Protein AF-A0A3C0GBX8-F1 (afdb_monomer_lite)

Foldseek 3Di:
DPPPPPPPPDDDDDPPDPCCVVVVVVVVPPQDFDQKDADPDAFPDLVFKWKDKQNHTDDQWDADNVRRMIGGVDTHDSPIDIDIDGHD

Structure (mmCIF, N/CA/C/O backbone):
data_AF-A0A3C0GBX8-F1
#
_entry.id   AF-A0A3C0GBX8-F1
#
loop_
_atom_site.group_PDB
_atom_site.id
_atom_site.type_symbol
_atom_site.label_atom_id
_atom_site.label_alt_id
_atom_site.label_comp_id
_atom_site.label_asym_id
_atom_site.label_entity_id
_atom_site.label_seq_id
_atom_site.pdbx_PDB_ins_code
_atom_site.Cartn_x
_atom_site.Cartn_y
_atom_site.Cartn_z
_atom_site.occupancy
_atom_site.B_iso_or_equiv
_atom_site.auth_seq_id
_atom_site.auth_comp_id
_atom_site.auth_asym_id
_atom_site.auth_atom_id
_atom_site.pdbx_PDB_model_num
ATOM 1 N N . TYR A 1 1 ? -32.414 21.546 27.715 1.00 43.53 1 TYR A N 1
ATOM 2 C CA . TYR A 1 1 ? -31.983 20.672 26.602 1.00 43.53 1 TYR A CA 1
ATOM 3 C C . TYR A 1 1 ? -30.746 19.837 26.974 1.00 43.53 1 TYR A C 1
ATOM 5 O O . TYR A 1 1 ? -29.923 19.554 26.123 1.00 43.53 1 TYR A O 1
ATOM 13 N N . ILE A 1 2 ? -30.622 19.371 28.226 1.00 50.72 2 ILE A N 1
ATOM 14 C CA . ILE A 1 2 ? -29.377 18.761 28.745 1.00 50.72 2 ILE A CA 1
ATOM 15 C C . ILE A 1 2 ? -29.454 17.230 28.895 1.00 50.72 2 ILE A C 1
ATOM 17 O O . ILE A 1 2 ? -28.597 16.597 29.495 1.00 50.72 2 ILE A O 1
ATOM 21 N N . ASN A 1 3 ? -30.485 16.607 28.322 1.00 47.47 3 ASN A N 1
ATOM 22 C CA . ASN A 1 3 ? -30.833 15.216 28.612 1.00 47.47 3 ASN A CA 1
ATOM 23 C C . ASN A 1 3 ? -30.365 14.199 27.552 1.00 47.47 3 ASN A C 1
ATOM 25 O O . ASN A 1 3 ? -30.955 13.131 27.443 1.00 47.47 3 ASN A O 1
ATOM 29 N N . ALA A 1 4 ? -29.332 14.519 26.762 1.00 45.44 4 ALA A N 1
ATOM 30 C CA . ALA A 1 4 ? -28.811 13.622 25.718 1.00 45.44 4 ALA A CA 1
ATOM 31 C C . ALA A 1 4 ? -27.311 13.285 25.843 1.00 45.44 4 ALA A C 1
ATOM 33 O O . ALA A 1 4 ? -26.784 12.581 24.990 1.00 45.44 4 ALA A O 1
ATOM 34 N N . THR A 1 5 ? -26.618 13.740 26.893 1.00 47.12 5 THR A N 1
ATOM 35 C CA . THR A 1 5 ? -25.157 13.535 27.020 1.00 47.12 5 THR A CA 1
ATOM 36 C C . THR A 1 5 ? -24.776 12.382 27.959 1.00 47.12 5 THR A C 1
ATOM 38 O O . THR A 1 5 ? -23.666 11.871 27.884 1.00 47.12 5 THR A O 1
ATOM 41 N N . ASN A 1 6 ? -25.697 11.879 28.788 1.00 40.50 6 ASN A N 1
ATOM 42 C CA . ASN A 1 6 ? -25.384 10.829 29.772 1.00 40.50 6 ASN A CA 1
ATOM 43 C C . ASN A 1 6 ? -25.412 9.384 29.236 1.00 40.50 6 ASN A C 1
ATOM 45 O O . ASN A 1 6 ? -25.184 8.464 30.015 1.00 40.50 6 ASN A O 1
ATOM 49 N N . TYR A 1 7 ? -25.682 9.146 27.945 1.00 44.47 7 TYR A N 1
ATOM 50 C CA . TYR A 1 7 ? -25.808 7.770 27.435 1.00 44.47 7 TYR A CA 1
ATOM 51 C C . TYR A 1 7 ? -24.498 7.153 26.904 1.00 44.47 7 TYR A C 1
ATOM 53 O O . TYR A 1 7 ? -24.397 5.934 26.846 1.00 44.47 7 TYR A O 1
ATOM 61 N N . PHE A 1 8 ? -23.474 7.948 26.564 1.00 50.44 8 PHE A N 1
ATOM 62 C CA . PHE A 1 8 ? -22.256 7.436 25.902 1.00 50.44 8 PHE A CA 1
ATOM 63 C C . PHE A 1 8 ? -20.950 7.586 26.696 1.00 50.44 8 PHE A C 1
ATOM 65 O O . PHE A 1 8 ? -19.879 7.382 26.137 1.00 50.44 8 PHE A O 1
ATOM 72 N N . GLY A 1 9 ? -21.002 7.925 27.991 1.00 48.72 9 GLY A N 1
ATOM 73 C CA . GLY A 1 9 ? -19.785 8.016 28.816 1.00 48.72 9 GLY A CA 1
ATOM 74 C C . GLY A 1 9 ? -18.760 9.042 28.309 1.00 48.72 9 GLY A C 1
ATOM 75 O O . GLY A 1 9 ? -17.570 8.907 28.571 1.00 48.72 9 GLY A O 1
ATOM 76 N N . GLY A 1 10 ? -19.211 10.046 27.554 1.00 47.44 10 GLY A N 1
ATOM 77 C CA . GLY A 1 10 ? -18.356 11.106 27.034 1.00 47.44 10 GLY A CA 1
ATOM 78 C C . GLY A 1 10 ? -18.071 12.156 28.102 1.00 47.44 10 GLY A C 1
ATOM 79 O O . GLY A 1 10 ? -18.984 12.611 28.792 1.00 47.44 10 GLY A O 1
ATOM 80 N N . ASN A 1 11 ? -16.806 12.563 28.217 1.00 51.41 11 ASN A N 1
ATOM 81 C CA . ASN A 1 11 ? -16.419 13.701 29.042 1.00 51.41 11 ASN A CA 1
ATOM 82 C C . ASN A 1 11 ? -17.119 14.973 28.545 1.00 51.41 11 ASN A C 1
ATOM 84 O O . ASN A 1 11 ? -17.065 15.313 27.362 1.00 51.41 11 ASN A O 1
ATOM 88 N N . VAL A 1 12 ? -17.768 15.686 29.468 1.00 49.44 12 VAL A N 1
ATOM 89 C CA . VAL A 1 12 ? -18.339 17.013 29.222 1.00 49.44 12 VAL A CA 1
ATOM 90 C C . VAL A 1 12 ? -17.178 17.997 29.106 1.00 49.44 12 VAL A C 1
ATOM 92 O O . VAL A 1 12 ? -16.628 18.436 30.112 1.00 49.44 12 VAL A O 1
ATOM 95 N N . VAL A 1 13 ? -16.777 18.311 27.876 1.00 50.38 13 VAL A N 1
ATOM 96 C CA . VAL A 1 13 ? -15.803 19.373 27.604 1.00 50.38 13 VAL A CA 1
ATOM 97 C C . VAL A 1 13 ? -16.555 20.699 27.546 1.00 50.38 13 VAL A C 1
ATOM 99 O O . VAL A 1 13 ? -17.407 20.912 26.683 1.00 50.38 13 VAL A O 1
ATOM 102 N N . ASP A 1 14 ? -16.263 21.572 28.505 1.00 48.78 14 ASP A N 1
ATOM 103 C CA . ASP A 1 14 ? -16.776 22.937 28.558 1.00 48.78 14 ASP A CA 1
ATOM 104 C C . ASP A 1 14 ? -16.088 23.792 27.478 1.00 48.78 14 ASP A C 1
ATOM 106 O O . ASP A 1 14 ? -14.885 24.051 27.539 1.00 48.78 14 ASP A O 1
ATOM 110 N N . ILE A 1 15 ? -16.862 24.228 26.478 1.00 50.75 15 ILE A N 1
ATOM 111 C CA . ILE A 1 15 ? -16.422 25.058 25.339 1.00 50.75 15 ILE A CA 1
ATOM 112 C C . ILE A 1 15 ? -15.868 26.426 25.785 1.00 50.75 15 ILE A C 1
ATOM 114 O O . ILE A 1 15 ? -15.182 27.095 25.011 1.00 50.75 15 ILE A O 1
ATOM 118 N N . CYS A 1 16 ? -16.130 26.845 27.026 1.00 51.38 16 CYS A N 1
ATOM 119 C CA . CYS A 1 16 ? -15.656 28.116 27.571 1.00 51.38 16 CYS A CA 1
ATOM 120 C C . CYS A 1 16 ? -14.282 28.026 28.263 1.00 51.38 16 CYS A C 1
ATOM 122 O O . CYS A 1 16 ? -13.769 29.051 28.715 1.00 51.38 16 CYS A O 1
ATOM 124 N N . SER A 1 17 ? -13.674 26.837 28.358 1.00 48.22 17 SER A N 1
ATOM 125 C CA . SER A 1 17 ? -12.318 26.687 28.896 1.00 48.22 17 SER A CA 1
ATOM 126 C C . SER A 1 17 ? -11.284 27.192 27.887 1.00 48.22 17 SER A C 1
ATOM 128 O O . SER A 1 17 ? -11.291 26.790 26.727 1.00 48.22 17 SER A O 1
ATOM 130 N N . THR A 1 18 ? -10.358 28.053 28.313 1.00 53.97 18 THR A N 1
ATOM 131 C CA . THR A 1 18 ? -9.202 28.487 27.501 1.00 53.97 18 THR A CA 1
ATOM 132 C C . THR A 1 18 ? -8.155 27.389 27.325 1.00 53.97 18 THR A C 1
ATOM 134 O O . THR A 1 18 ? -7.173 27.586 26.614 1.00 53.97 18 THR A O 1
ATOM 137 N N . ASP A 1 19 ? -8.351 26.241 27.972 1.00 50.22 19 ASP A N 1
ATOM 138 C CA . ASP A 1 19 ? -7.402 25.141 27.987 1.00 50.22 19 ASP A CA 1
ATOM 139 C C . ASP A 1 19 ? -7.947 23.945 27.196 1.00 50.22 19 ASP A C 1
ATOM 141 O O . ASP A 1 19 ? -8.428 22.945 27.728 1.00 50.22 19 ASP A O 1
ATOM 145 N N . TRP A 1 20 ? -7.901 24.091 25.873 1.00 51.41 20 TRP A N 1
ATOM 146 C CA . TRP A 1 20 ? -8.219 23.033 24.909 1.00 51.41 20 TRP A CA 1
ATOM 147 C C . TRP A 1 20 ? -7.081 22.009 24.794 1.00 51.41 20 TRP A C 1
ATOM 149 O O . TRP A 1 20 ? -7.215 21.020 24.073 1.00 51.41 20 TRP A O 1
ATOM 159 N N . SER A 1 21 ? -5.959 22.225 25.491 1.00 55.66 21 SER A N 1
ATOM 160 C CA . SER A 1 21 ? -4.749 21.416 25.330 1.00 55.66 21 SER A CA 1
ATOM 161 C C . SER A 1 21 ? -4.980 19.955 25.723 1.00 55.66 21 SER A C 1
ATOM 163 O O . SER A 1 21 ? -4.536 19.054 25.014 1.00 55.66 21 SER A O 1
ATOM 165 N N . ALA A 1 22 ? -5.767 19.708 26.774 1.00 53.28 22 ALA A N 1
ATOM 166 C CA . ALA A 1 22 ? -6.094 18.361 27.235 1.00 53.28 22 ALA A CA 1
ATOM 167 C C . ALA A 1 22 ? -7.000 17.590 26.253 1.00 53.28 22 ALA A C 1
ATOM 169 O O . ALA A 1 22 ? -6.795 16.397 26.032 1.00 53.28 22 ALA A O 1
ATOM 170 N N . GLY A 1 23 ? -7.973 18.266 25.630 1.00 50.75 23 GLY A N 1
ATOM 171 C CA . GLY A 1 23 ? -8.872 17.654 24.643 1.00 50.75 23 GLY A CA 1
ATOM 172 C C . GLY A 1 23 ? -8.178 17.346 23.313 1.00 50.75 23 GLY A C 1
ATOM 173 O O . GLY A 1 23 ? -8.416 16.298 22.716 1.00 50.75 23 GLY A O 1
ATOM 174 N N . VAL A 1 24 ? -7.272 18.226 22.878 1.00 54.78 24 VAL A N 1
ATOM 175 C CA . VAL A 1 24 ? -6.446 18.017 21.677 1.00 54.78 24 VAL A CA 1
ATOM 176 C C . VAL A 1 24 ? -5.414 16.906 21.903 1.00 54.78 24 VAL A C 1
ATOM 178 O O . VAL A 1 24 ? -5.207 16.090 21.010 1.00 54.78 24 VAL A O 1
ATOM 181 N N . ALA A 1 25 ? -4.821 16.812 23.098 1.00 53.25 25 ALA A N 1
ATOM 182 C CA . ALA A 1 25 ? -3.881 15.743 23.436 1.00 53.25 25 ALA A CA 1
ATOM 183 C C . ALA A 1 25 ? -4.538 14.349 23.430 1.00 53.25 25 ALA A C 1
ATOM 185 O O . ALA A 1 25 ? -3.954 13.415 22.891 1.00 53.25 25 ALA A O 1
ATOM 186 N N . GLN A 1 26 ? -5.771 14.207 23.944 1.00 50.75 26 GLN A N 1
ATOM 187 C CA . GLN A 1 26 ? -6.511 12.935 23.862 1.00 50.75 26 GLN A CA 1
ATOM 188 C C . GLN A 1 26 ? -6.905 12.547 22.428 1.00 50.75 26 GLN A C 1
ATOM 190 O O . GLN A 1 26 ? -6.999 11.360 22.132 1.00 50.75 26 GLN A O 1
ATOM 195 N N . ALA A 1 27 ? -7.156 13.518 21.545 1.00 51.38 27 ALA A N 1
ATOM 196 C CA . ALA A 1 27 ? -7.454 13.245 20.138 1.00 51.38 27 ALA A CA 1
ATOM 197 C C . ALA A 1 27 ? -6.194 12.899 19.324 1.00 51.38 27 ALA A C 1
ATOM 199 O O . ALA A 1 27 ? -6.289 12.202 18.321 1.00 51.38 27 ALA A O 1
ATOM 200 N N . ALA A 1 28 ? -5.018 13.365 19.753 1.00 51.91 28 ALA A N 1
ATOM 201 C CA . ALA A 1 28 ? -3.744 13.092 19.090 1.00 51.91 28 ALA A CA 1
ATOM 202 C C . ALA A 1 28 ? -3.184 11.685 19.376 1.00 51.91 28 ALA A C 1
ATOM 204 O O . ALA A 1 28 ? -2.347 11.212 18.615 1.00 51.91 28 ALA A O 1
ATOM 205 N N . ASP A 1 29 ? -3.678 10.998 20.412 1.00 48.47 29 ASP A N 1
ATOM 206 C CA . ASP A 1 29 ? -3.374 9.582 20.697 1.00 48.47 29 ASP A CA 1
ATOM 207 C C . ASP A 1 29 ? -4.075 8.610 19.723 1.00 48.47 29 ASP A C 1
ATOM 209 O O . ASP A 1 29 ? -4.024 7.386 19.866 1.00 48.47 29 ASP A O 1
ATOM 213 N N . GLN A 1 30 ? -4.760 9.152 18.713 1.00 55.75 30 GLN A N 1
ATOM 214 C CA . GLN A 1 30 ? -5.332 8.392 17.620 1.00 55.75 30 GLN A CA 1
ATOM 215 C C . GLN A 1 30 ? -4.196 7.717 16.842 1.00 55.75 30 GLN A C 1
ATOM 217 O O . GLN A 1 30 ? -3.322 8.387 16.297 1.00 55.75 30 GLN A O 1
ATOM 222 N N . ILE A 1 31 ? -4.213 6.379 16.826 1.00 60.56 31 ILE A N 1
ATOM 223 C CA . ILE A 1 31 ? -3.273 5.527 16.086 1.00 60.56 31 ILE A CA 1
ATOM 224 C C . ILE A 1 31 ? -3.087 6.119 14.691 1.00 60.56 31 ILE A C 1
ATOM 226 O O . ILE A 1 31 ? -4.039 6.149 13.909 1.00 60.56 31 ILE A O 1
ATOM 230 N N . VAL A 1 32 ? -1.881 6.614 14.404 1.00 67.81 32 VAL A N 1
ATOM 231 C CA . VAL A 1 32 ? -1.559 7.166 13.089 1.00 67.81 32 VAL A CA 1
ATOM 232 C C . VAL A 1 32 ? -1.654 6.015 12.091 1.00 67.81 32 VAL A C 1
ATOM 234 O O . VAL A 1 32 ? -0.913 5.038 12.231 1.00 67.81 32 VAL A O 1
ATOM 237 N N . PRO A 1 33 ? -2.578 6.076 11.120 1.00 78.88 33 PRO A N 1
ATOM 238 C CA . PRO A 1 33 ? -2.684 5.025 10.131 1.00 78.88 33 PRO A CA 1
ATOM 239 C C . PRO A 1 33 ? -1.423 4.972 9.268 1.00 78.88 33 PRO A C 1
ATOM 241 O O . PRO A 1 33 ? -0.885 6.004 8.869 1.00 78.88 33 PRO A O 1
ATOM 244 N N . TYR A 1 34 ? -0.975 3.761 8.945 1.00 84.31 34 TYR A N 1
ATOM 245 C CA . TYR A 1 34 ? 0.079 3.570 7.958 1.00 84.31 34 TYR A CA 1
ATOM 246 C C . TYR A 1 34 ? -0.518 3.695 6.556 1.00 84.31 34 TYR A C 1
ATOM 248 O O . TYR A 1 34 ? -1.301 2.850 6.127 1.00 84.31 34 TYR A O 1
ATOM 256 N N . GLU A 1 35 ? -0.145 4.760 5.850 1.00 91.62 35 GLU A N 1
ATOM 257 C CA . GLU A 1 35 ? -0.592 5.037 4.478 1.00 91.62 35 GLU A CA 1
ATOM 258 C C . GLU A 1 35 ? 0.320 4.397 3.418 1.00 91.62 35 GLU A C 1
ATOM 260 O O . GLU A 1 35 ? -0.094 4.205 2.276 1.00 91.62 35 GLU A O 1
ATOM 265 N N . TRP A 1 36 ? 1.544 4.011 3.791 1.00 94.88 36 TRP A N 1
ATOM 266 C CA . TRP A 1 36 ? 2.478 3.304 2.916 1.00 94.88 36 TRP A CA 1
ATOM 267 C C . TRP A 1 36 ? 3.423 2.380 3.692 1.00 94.88 36 TRP A C 1
ATOM 269 O O . TRP A 1 36 ? 3.591 2.501 4.908 1.00 94.88 36 TRP A O 1
ATOM 279 N N . ILE A 1 37 ? 4.059 1.466 2.958 1.00 94.50 37 ILE A N 1
ATOM 280 C CA . ILE A 1 37 ? 5.134 0.588 3.427 1.00 94.50 37 ILE A CA 1
ATOM 281 C C . ILE A 1 37 ? 6.311 0.705 2.460 1.00 94.50 37 ILE A C 1
ATOM 283 O O . ILE A 1 37 ? 6.190 0.355 1.284 1.00 94.50 37 ILE A O 1
ATOM 287 N N . ASP A 1 38 ? 7.458 1.156 2.964 1.00 96.25 38 ASP A N 1
ATOM 288 C CA . ASP A 1 38 ? 8.706 1.175 2.200 1.00 96.25 38 ASP A CA 1
ATOM 289 C C . ASP A 1 38 ? 9.262 -0.251 2.052 1.00 96.25 38 ASP A C 1
ATOM 291 O O . ASP A 1 38 ? 9.346 -1.013 3.022 1.00 96.25 38 ASP A O 1
ATOM 295 N N . LEU A 1 39 ? 9.646 -0.627 0.830 1.00 96.00 39 LEU A N 1
ATOM 296 C CA . LEU A 1 39 ? 10.237 -1.933 0.551 1.00 96.00 39 LEU A CA 1
ATOM 297 C C . LEU A 1 39 ? 11.741 -1.902 0.832 1.00 96.00 39 LEU A C 1
ATOM 299 O O . LEU A 1 39 ? 12.448 -0.952 0.498 1.00 96.00 39 LEU A O 1
ATOM 303 N N . THR A 1 40 ? 12.251 -2.979 1.426 1.00 96.44 40 THR A N 1
ATOM 304 C CA . THR A 1 40 ? 13.679 -3.108 1.751 1.00 96.44 40 THR A CA 1
ATOM 305 C C . THR A 1 40 ? 14.547 -3.376 0.523 1.00 96.44 40 THR A C 1
ATOM 307 O O . THR A 1 40 ? 15.718 -3.004 0.518 1.00 96.44 40 THR A O 1
ATOM 310 N N . HIS A 1 41 ? 13.983 -3.997 -0.516 1.00 95.31 41 HIS A N 1
ATOM 311 C CA . HIS A 1 41 ? 14.636 -4.247 -1.800 1.00 95.31 41 HIS A CA 1
ATOM 312 C C . HIS A 1 41 ? 13.741 -3.777 -2.947 1.00 95.31 41 HIS A C 1
ATOM 314 O O . HIS A 1 41 ? 12.539 -3.594 -2.763 1.00 95.31 41 HIS A O 1
ATOM 320 N N . VAL A 1 42 ? 14.335 -3.581 -4.126 1.00 95.56 42 VAL A N 1
ATOM 321 C CA . VAL A 1 42 ? 13.590 -3.253 -5.347 1.00 95.56 42 VAL A CA 1
ATOM 322 C C . VAL A 1 42 ? 13.020 -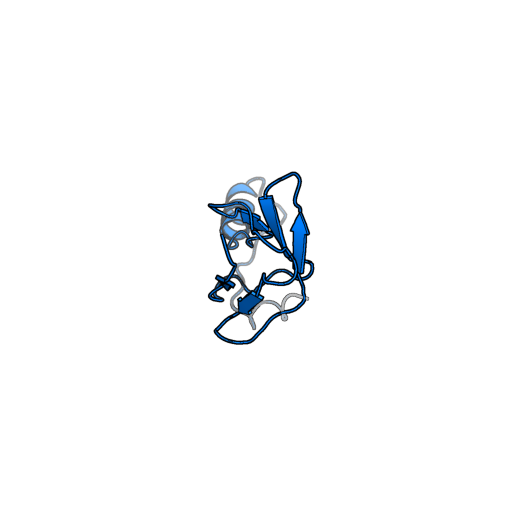4.548 -5.933 1.00 95.56 42 VAL A C 1
ATOM 324 O O . VAL A 1 42 ? 13.805 -5.452 -6.226 1.00 95.56 42 VAL A O 1
ATOM 327 N N . PRO A 1 43 ? 11.695 -4.660 -6.122 1.00 95.56 43 PRO A N 1
ATOM 328 C CA . PRO A 1 43 ? 11.083 -5.828 -6.738 1.00 95.56 43 PRO A CA 1
ATOM 329 C C . PRO A 1 43 ? 11.614 -6.091 -8.152 1.00 95.56 43 PRO A C 1
ATOM 331 O O . PRO A 1 43 ? 11.703 -5.166 -8.963 1.00 95.56 43 PRO A O 1
ATOM 334 N N . LEU A 1 44 ? 11.914 -7.354 -8.473 1.00 94.88 44 LEU A N 1
ATOM 335 C CA . LEU A 1 44 ? 12.333 -7.759 -9.824 1.00 94.88 44 LEU A CA 1
ATOM 336 C C . LEU A 1 44 ? 11.200 -7.595 -10.846 1.00 94.88 44 LEU A C 1
ATOM 338 O O . LEU A 1 44 ? 11.449 -7.223 -11.992 1.00 94.88 44 LEU A O 1
ATOM 342 N N . ASP A 1 45 ? 9.962 -7.879 -10.434 1.00 94.12 45 ASP A N 1
ATOM 343 C CA . ASP A 1 45 ? 8.758 -7.657 -11.234 1.00 94.12 45 ASP A CA 1
ATOM 344 C C . ASP A 1 45 ? 7.658 -7.043 -10.350 1.00 94.12 45 ASP A C 1
ATOM 346 O O . ASP A 1 45 ? 7.175 -7.707 -9.431 1.00 94.12 45 ASP A O 1
ATOM 350 N N . PRO A 1 46 ? 7.211 -5.804 -10.621 1.00 91.38 46 PRO A N 1
ATOM 351 C CA . PRO A 1 46 ? 6.113 -5.180 -9.885 1.00 91.38 46 PRO A CA 1
ATOM 352 C C . PRO A 1 46 ? 4.802 -5.980 -9.900 1.00 91.38 46 PRO A C 1
ATOM 354 O O . PRO A 1 46 ? 3.991 -5.839 -8.986 1.00 91.38 46 PRO A O 1
ATOM 357 N N . ASN A 1 47 ? 4.585 -6.844 -10.899 1.00 93.56 47 ASN A N 1
ATOM 358 C CA . ASN A 1 47 ? 3.402 -7.712 -10.953 1.00 93.56 47 ASN A CA 1
ATOM 359 C C . ASN A 1 47 ? 3.460 -8.870 -9.942 1.00 93.56 47 ASN A C 1
ATOM 361 O O . ASN A 1 47 ? 2.460 -9.561 -9.746 1.00 93.56 47 ASN A O 1
ATOM 365 N N . TRP A 1 48 ? 4.616 -9.092 -9.313 1.00 95.44 48 TRP A N 1
ATOM 366 C CA . TRP A 1 48 ? 4.846 -10.111 -8.289 1.00 95.44 48 TRP A CA 1
ATOM 367 C C . TRP A 1 48 ? 4.828 -9.549 -6.864 1.00 95.44 48 TRP A C 1
ATOM 369 O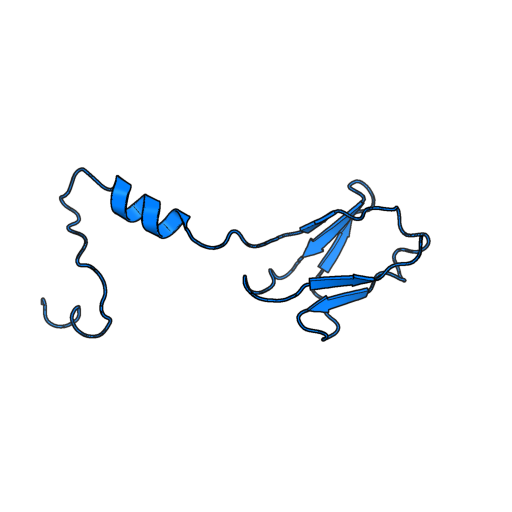 O . TRP A 1 48 ? 5.334 -10.190 -5.946 1.00 95.44 48 TRP A O 1
ATOM 379 N N . ILE A 1 49 ? 4.220 -8.378 -6.668 1.00 96.69 49 ILE A N 1
ATOM 380 C CA . ILE A 1 49 ? 3.947 -7.816 -5.346 1.00 96.69 49 ILE A CA 1
ATOM 381 C C . ILE A 1 49 ? 2.542 -8.246 -4.906 1.00 96.69 49 ILE A C 1
ATOM 383 O O . ILE A 1 49 ? 1.553 -8.012 -5.602 1.00 96.69 49 ILE A O 1
ATOM 387 N N . TYR A 1 50 ? 2.453 -8.860 -3.730 1.00 97.25 50 TYR A N 1
ATOM 388 C CA . TYR A 1 50 ? 1.205 -9.278 -3.101 1.00 97.25 50 TYR A CA 1
ATOM 389 C C . TYR A 1 50 ? 1.119 -8.683 -1.706 1.00 97.25 50 TYR A C 1
ATOM 391 O O . TYR A 1 50 ? 2.039 -8.829 -0.906 1.00 97.25 50 TYR A O 1
ATOM 399 N N . VAL A 1 51 ? -0.005 -8.041 -1.409 1.00 97.12 51 VAL A N 1
ATOM 400 C CA . VAL A 1 51 ? -0.266 -7.449 -0.100 1.00 97.12 51 VAL A CA 1
ATOM 401 C C . VAL A 1 51 ? -1.381 -8.228 0.572 1.00 97.12 51 VAL A C 1
ATOM 403 O O . VAL A 1 51 ? -2.436 -8.436 -0.027 1.00 97.12 51 VAL A O 1
ATOM 406 N N . TYR A 1 52 ? -1.159 -8.636 1.813 1.00 97.56 52 TYR A N 1
ATOM 407 C CA . TYR A 1 52 ? -2.152 -9.293 2.650 1.00 97.56 52 TYR A CA 1
ATOM 408 C C . TYR A 1 52 ? -2.478 -8.405 3.843 1.00 97.56 52 TYR A C 1
ATOM 410 O O . TYR A 1 52 ? -1.578 -7.841 4.461 1.00 97.56 52 TYR A O 1
ATOM 418 N N . ILE A 1 53 ? -3.766 -8.285 4.152 1.00 95.56 53 ILE A N 1
ATOM 419 C CA . ILE A 1 53 ? -4.260 -7.653 5.374 1.00 95.56 53 ILE A CA 1
ATOM 420 C C . ILE A 1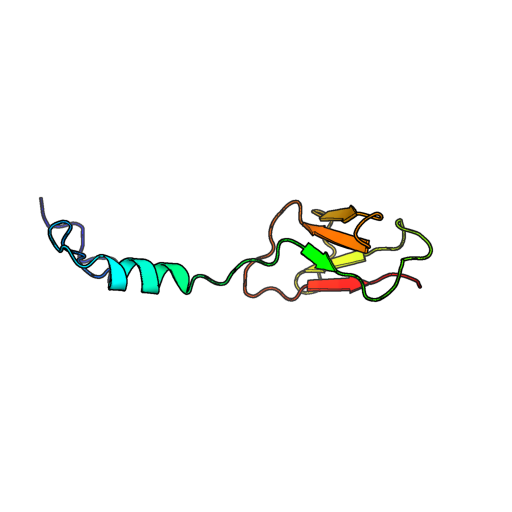 53 ? -4.938 -8.751 6.183 1.00 95.56 53 ILE A C 1
ATOM 422 O O . ILE A 1 53 ? -5.889 -9.371 5.705 1.00 95.56 53 ILE A O 1
ATOM 426 N N . ASP A 1 54 ? -4.408 -9.035 7.371 1.00 95.44 54 ASP A N 1
ATOM 427 C CA . ASP A 1 54 ? -4.873 -10.111 8.253 1.00 95.44 54 ASP A CA 1
ATOM 428 C C . ASP A 1 54 ? -4.959 -11.475 7.529 1.00 95.44 54 ASP A C 1
ATOM 430 O O . ASP A 1 54 ? -5.901 -12.251 7.698 1.00 95.44 54 ASP A O 1
ATOM 434 N N . GLY A 1 55 ? -3.971 -11.756 6.667 1.00 95.75 55 GLY A N 1
ATOM 435 C CA . GLY A 1 55 ? -3.881 -12.982 5.865 1.00 95.75 55 GLY A CA 1
ATOM 436 C C . GLY A 1 55 ? -4.785 -13.027 4.625 1.00 95.75 55 GLY A C 1
ATOM 437 O O . GLY A 1 55 ? -4.758 -14.013 3.884 1.00 95.75 55 GLY A O 1
ATOM 438 N N . ILE A 1 56 ? -5.570 -11.980 4.355 1.00 96.56 56 ILE A N 1
ATOM 439 C CA . ILE A 1 56 ? -6.454 -11.891 3.186 1.00 96.56 56 ILE A CA 1
ATOM 440 C C . ILE A 1 56 ? -5.791 -11.040 2.106 1.00 96.56 56 ILE A C 1
ATOM 442 O O . ILE A 1 56 ? -5.327 -9.936 2.376 1.00 96.56 56 ILE A O 1
ATOM 446 N N . LEU A 1 57 ? -5.769 -11.543 0.867 1.00 96.88 57 LEU A N 1
ATOM 447 C CA . LEU A 1 57 ? -5.211 -10.812 -0.269 1.00 96.88 57 LEU A CA 1
ATOM 448 C C . LEU A 1 57 ? -5.960 -9.488 -0.476 1.00 96.88 57 LEU A C 1
ATOM 450 O O . LEU A 1 57 ? -7.159 -9.486 -0.764 1.00 96.88 57 LEU A O 1
ATOM 454 N N . ASN A 1 58 ? -5.224 -8.384 -0.402 1.00 96.44 58 ASN A N 1
ATOM 455 C CA . ASN A 1 58 ? -5.714 -7.037 -0.635 1.00 96.44 58 ASN A CA 1
ATOM 456 C C . ASN A 1 58 ? -5.274 -6.511 -2.013 1.00 96.44 58 ASN A C 1
ATOM 458 O O . ASN A 1 58 ? -4.176 -6.805 -2.496 1.00 96.44 58 ASN A O 1
ATOM 462 N N . ARG A 1 59 ? -6.134 -5.704 -2.643 1.00 96.62 59 ARG A N 1
ATOM 463 C CA . ARG A 1 59 ? -5.870 -5.031 -3.929 1.00 96.62 59 ARG A CA 1
ATOM 464 C C . ARG A 1 59 ? -5.948 -3.507 -3.844 1.00 96.62 59 ARG A C 1
ATOM 466 O O . ARG A 1 59 ? -5.692 -2.847 -4.845 1.00 96.62 59 ARG A O 1
ATOM 473 N N . ASP A 1 60 ? -6.271 -2.963 -2.673 1.00 96.50 60 ASP A N 1
ATOM 474 C CA . ASP A 1 60 ? -6.412 -1.524 -2.447 1.00 96.50 60 ASP A CA 1
ATOM 475 C C . ASP A 1 60 ? -5.054 -0.859 -2.167 1.00 96.50 60 ASP A C 1
ATOM 477 O O . ASP A 1 60 ? -4.806 -0.312 -1.089 1.00 96.50 60 ASP A O 1
ATOM 481 N N . TRP A 1 61 ? -4.141 -0.959 -3.132 1.00 96.88 61 TRP A N 1
ATOM 482 C CA . TRP A 1 61 ? -2.795 -0.398 -3.056 1.00 96.88 61 TRP A CA 1
ATOM 483 C C . TRP A 1 61 ? -2.180 -0.197 -4.446 1.00 96.88 61 TRP A C 1
ATOM 485 O O . TRP A 1 61 ? -2.608 -0.793 -5.436 1.00 96.88 61 TRP A O 1
ATOM 495 N N . THR A 1 62 ? -1.135 0.624 -4.511 1.00 97.19 62 THR A N 1
ATOM 496 C CA . THR A 1 62 ? -0.308 0.851 -5.701 1.00 97.19 62 THR A CA 1
ATOM 497 C C . THR A 1 62 ? 1.172 0.812 -5.342 1.00 97.19 62 THR A C 1
ATOM 499 O O . THR A 1 62 ? 1.550 1.150 -4.225 1.00 97.19 62 THR A O 1
ATOM 502 N N . TYR A 1 63 ? 2.026 0.401 -6.277 1.00 97.44 63 TYR A N 1
ATOM 503 C CA . TYR A 1 63 ? 3.478 0.437 -6.092 1.00 97.44 63 TYR A CA 1
ATOM 504 C C . TYR A 1 63 ? 4.077 1.687 -6.745 1.00 97.44 63 TYR A C 1
ATOM 506 O O . TYR A 1 63 ? 3.899 1.898 -7.947 1.00 97.44 63 TYR A O 1
ATOM 514 N N . ASP A 1 64 ? 4.810 2.484 -5.966 1.00 96.50 64 ASP A N 1
ATOM 515 C CA . ASP A 1 64 ? 5.633 3.585 -6.467 1.00 96.50 64 ASP A CA 1
ATOM 516 C C . ASP A 1 64 ? 7.089 3.121 -6.606 1.00 96.50 64 ASP A C 1
ATOM 518 O O . ASP A 1 64 ? 7.815 2.955 -5.623 1.00 96.50 64 ASP A O 1
ATOM 522 N N . ALA A 1 65 ? 7.528 2.947 -7.853 1.00 95.38 65 ALA A N 1
ATOM 523 C CA . ALA A 1 65 ? 8.894 2.549 -8.180 1.00 95.38 65 ALA A CA 1
ATOM 524 C C . ALA A 1 65 ? 9.940 3.647 -7.919 1.00 95.38 65 ALA A C 1
ATOM 526 O O . ALA A 1 65 ? 11.121 3.338 -7.771 1.00 95.38 65 ALA A O 1
ATOM 527 N N . THR A 1 66 ? 9.532 4.917 -7.870 1.00 95.81 66 THR A N 1
ATOM 528 C CA . THR A 1 66 ? 10.424 6.058 -7.608 1.00 95.81 66 THR A CA 1
ATOM 529 C C . THR A 1 66 ? 10.872 6.066 -6.154 1.00 95.81 66 THR A C 1
ATOM 531 O O . THR A 1 66 ? 12.026 6.366 -5.855 1.00 95.81 66 THR A O 1
ATOM 534 N N . LEU A 1 67 ? 9.942 5.736 -5.259 1.00 96.50 67 LEU A N 1
ATOM 535 C CA . LEU A 1 67 ? 10.147 5.735 -3.813 1.00 96.50 67 LEU A CA 1
ATOM 536 C C . LEU A 1 67 ? 10.346 4.324 -3.242 1.00 96.50 67 LEU A C 1
ATOM 538 O O . LEU A 1 67 ? 10.661 4.189 -2.065 1.00 96.50 67 LEU A O 1
ATOM 542 N N . ASN A 1 68 ? 10.220 3.291 -4.080 1.00 96.69 68 ASN A N 1
ATOM 543 C CA . ASN A 1 68 ? 10.301 1.879 -3.713 1.00 96.69 68 ASN A CA 1
ATOM 544 C C . ASN A 1 68 ? 9.361 1.518 -2.551 1.00 96.69 68 ASN A C 1
ATOM 546 O O . ASN A 1 68 ? 9.785 0.957 -1.539 1.00 96.69 68 ASN A O 1
ATOM 550 N N . ARG A 1 69 ? 8.077 1.863 -2.684 1.00 97.31 69 ARG A N 1
ATOM 551 C CA . ARG A 1 69 ? 7.085 1.671 -1.618 1.00 97.31 69 ARG A CA 1
ATOM 552 C C . ARG A 1 69 ? 5.719 1.260 -2.141 1.00 97.31 69 ARG A C 1
ATOM 554 O O . ARG A 1 69 ? 5.343 1.577 -3.268 1.00 97.31 69 ARG A O 1
ATOM 561 N N . VAL A 1 70 ? 4.975 0.564 -1.294 1.00 97.00 70 VAL A N 1
ATOM 562 C CA . VAL A 1 70 ? 3.561 0.246 -1.499 1.0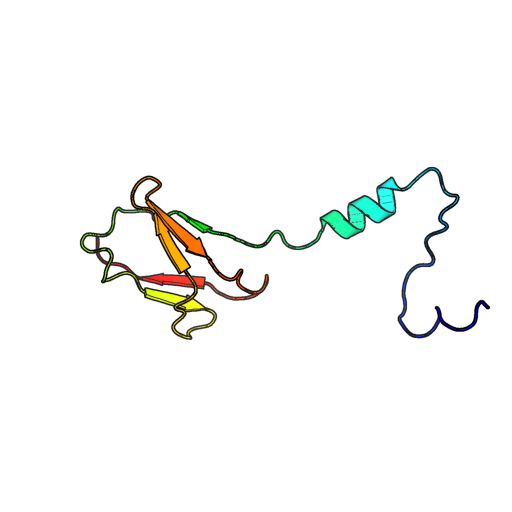0 97.00 70 VAL A CA 1
ATOM 563 C C . VAL A 1 70 ? 2.728 1.315 -0.806 1.00 97.00 70 VAL A C 1
ATOM 565 O O . VAL A 1 70 ? 2.842 1.490 0.402 1.00 97.00 70 VAL A O 1
ATOM 568 N N . GLU A 1 71 ? 1.895 2.017 -1.564 1.00 96.81 71 GLU A N 1
ATOM 569 C CA . GLU A 1 71 ? 0.969 3.040 -1.073 1.00 96.81 71 GLU A CA 1
ATOM 570 C C . GLU A 1 71 ? -0.448 2.469 -1.023 1.00 96.81 71 GLU A C 1
ATOM 572 O O . GLU A 1 71 ? -0.913 1.869 -1.99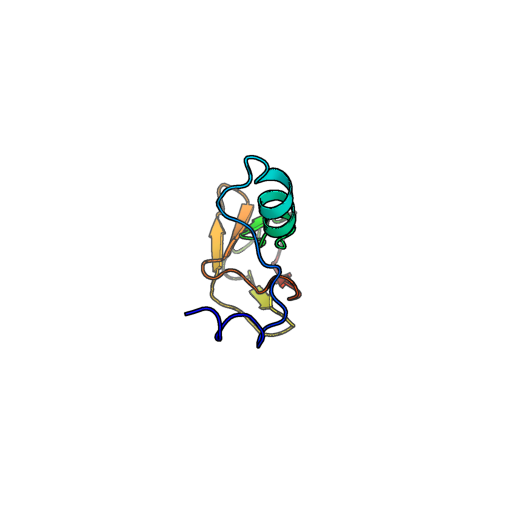5 1.00 96.81 71 GLU A O 1
ATOM 577 N N . PHE A 1 72 ? -1.149 2.641 0.095 1.00 96.06 72 PHE A N 1
ATOM 578 C CA . PHE A 1 72 ? -2.521 2.160 0.243 1.00 96.06 72 PHE A CA 1
ATOM 579 C C . PHE A 1 72 ? -3.513 3.154 -0.356 1.00 96.06 72 PHE A C 1
ATOM 581 O O . PHE A 1 72 ? -3.540 4.324 0.018 1.00 96.06 72 PHE A O 1
ATOM 588 N N . THR A 1 73 ? -4.392 2.680 -1.241 1.00 95.31 73 THR A N 1
ATOM 589 C CA . THR A 1 73 ? -5.514 3.499 -1.735 1.00 95.31 73 THR A CA 1
ATOM 590 C C . THR A 1 73 ? -6.665 3.527 -0.734 1.00 95.31 73 THR A C 1
ATOM 592 O O . THR A 1 73 ? -7.462 4.463 -0.726 1.00 95.31 73 THR A O 1
ATOM 595 N N . VAL A 1 74 ? -6.752 2.497 0.114 1.00 94.06 74 VAL A N 1
ATOM 596 C CA . VAL A 1 74 ? -7.647 2.429 1.270 1.00 94.06 74 VAL A CA 1
ATOM 597 C C . VAL A 1 74 ? -6.814 2.060 2.487 1.00 94.06 74 VAL A C 1
ATOM 599 O O . VAL A 1 74 ? -6.190 1.003 2.527 1.00 94.06 74 VAL A O 1
ATOM 602 N N . ILE A 1 75 ? -6.815 2.946 3.479 1.00 91.31 75 ILE A N 1
ATOM 603 C CA . ILE A 1 75 ? -6.034 2.798 4.705 1.00 91.31 75 ILE A CA 1
ATOM 604 C C . ILE A 1 75 ? -6.500 1.553 5.489 1.00 91.31 75 ILE A C 1
ATOM 606 O O . ILE A 1 75 ? -7.685 1.470 5.836 1.00 91.31 75 ILE A O 1
ATOM 610 N N . PRO A 1 76 ? -5.595 0.607 5.812 1.00 90.19 76 PRO A N 1
ATOM 611 C CA . PRO A 1 76 ? -5.899 -0.527 6.682 1.00 90.19 76 PRO A CA 1
ATOM 612 C C . PRO A 1 76 ? -6.304 -0.078 8.093 1.00 90.19 76 PRO A C 1
ATOM 614 O O . PRO A 1 76 ? -5.881 0.972 8.578 1.00 90.19 76 PRO A O 1
ATOM 617 N N . ALA A 1 77 ? -7.096 -0.888 8.799 1.00 88.56 77 ALA A N 1
ATOM 618 C CA . ALA A 1 77 ? -7.447 -0.584 10.184 1.00 88.56 77 ALA A CA 1
ATOM 619 C C . ALA A 1 77 ? -6.189 -0.548 11.075 1.00 88.56 77 ALA A C 1
ATOM 621 O O . ALA A 1 77 ? -5.286 -1.366 10.920 1.00 88.56 77 ALA A O 1
ATOM 622 N N . GLY 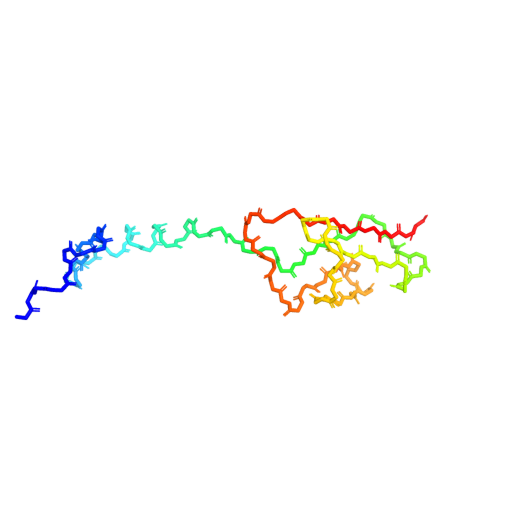A 1 78 ? -6.155 0.357 12.062 1.00 82.50 78 GLY A N 1
ATOM 623 C CA . GLY A 1 78 ? -4.991 0.595 12.937 1.00 82.50 78 GLY A CA 1
ATOM 624 C C . GLY A 1 78 ? -4.551 -0.575 13.834 1.00 82.50 78 GLY A C 1
ATOM 625 O O . GLY A 1 78 ? -3.658 -0.407 14.653 1.00 82.50 78 GLY A O 1
ATOM 626 N N . ASN A 1 79 ? -5.167 -1.749 13.701 1.00 85.12 79 ASN A N 1
ATOM 627 C CA . ASN A 1 79 ? -4.798 -2.979 14.403 1.00 85.12 79 ASN A CA 1
ATOM 628 C C . ASN A 1 79 ? -4.774 -4.203 13.462 1.00 85.12 79 ASN A C 1
ATOM 630 O O . ASN A 1 79 ? -4.872 -5.337 13.928 1.00 85.12 79 ASN A O 1
ATOM 634 N N . SER A 1 80 ? -4.692 -3.973 12.150 1.00 90.38 80 SER A N 1
ATOM 635 C CA . SER A 1 80 ? -4.531 -5.031 11.153 1.00 90.38 80 SER A CA 1
ATOM 636 C C . SER A 1 80 ? -3.056 -5.327 10.898 1.00 90.38 80 SER A C 1
ATOM 638 O O . SER A 1 80 ? -2.223 -4.420 10.848 1.00 90.38 80 SER A O 1
ATOM 640 N N . LEU A 1 81 ? -2.736 -6.603 10.701 1.00 92.69 81 LEU A N 1
ATOM 641 C CA . LEU A 1 81 ? -1.422 -7.043 10.247 1.00 92.69 81 LEU A CA 1
ATOM 642 C C . LEU A 1 81 ? -1.334 -6.873 8.731 1.00 92.69 81 LEU A C 1
ATOM 644 O O . LEU A 1 81 ? -2.144 -7.443 8.002 1.00 92.69 81 LEU A O 1
ATOM 648 N N . VAL A 1 82 ? -0.333 -6.128 8.261 1.00 95.00 82 VAL A N 1
ATOM 649 C CA . VAL A 1 82 ? -0.073 -5.969 6.829 1.00 95.00 82 VAL A CA 1
ATOM 650 C C . VAL A 1 82 ? 1.221 -6.666 6.441 1.00 95.00 82 VAL A C 1
ATOM 652 O O . VAL A 1 82 ? 2.279 -6.397 7.008 1.00 95.00 82 VAL A O 1
ATOM 655 N N . GLU A 1 83 ? 1.136 -7.543 5.447 1.00 96.50 83 GLU A N 1
ATOM 656 C CA . GLU A 1 83 ? 2.262 -8.317 4.932 1.00 96.50 83 GLU A CA 1
ATOM 657 C C . GLU A 1 83 ? 2.431 -8.038 3.440 1.00 96.50 83 GLU A C 1
ATOM 659 O O . GLU A 1 83 ? 1.487 -8.180 2.664 1.00 96.50 83 GLU A O 1
ATOM 664 N N . VAL A 1 84 ? 3.641 -7.659 3.028 1.00 96.75 84 VAL A N 1
ATOM 665 C CA . VAL A 1 84 ? 3.976 -7.412 1.621 1.00 96.75 84 VAL A CA 1
ATOM 666 C C . VAL A 1 84 ? 4.982 -8.459 1.162 1.00 96.75 84 VAL A C 1
ATOM 668 O O . VAL A 1 84 ? 6.084 -8.555 1.699 1.00 96.75 84 VAL A O 1
ATOM 671 N N . VAL A 1 85 ? 4.601 -9.245 0.160 1.00 97.06 85 VAL A N 1
ATOM 672 C CA . VAL A 1 85 ? 5.395 -10.339 -0.403 1.00 97.06 85 VAL A CA 1
ATOM 673 C C . VAL A 1 85 ? 5.786 -9.978 -1.828 1.00 97.06 85 VAL A C 1
ATOM 675 O O . VAL A 1 85 ? 4.920 -9.659 -2.638 1.00 97.06 85 VAL A O 1
ATOM 678 N N . TYR A 1 86 ? 7.079 -10.032 -2.137 1.00 96.50 86 TYR A N 1
ATOM 679 C CA . TYR A 1 86 ? 7.615 -9.702 -3.457 1.00 96.50 86 TYR A CA 1
ATOM 680 C C . TYR A 1 86 ? 8.921 -10.452 -3.735 1.00 96.50 86 TYR A C 1
ATOM 682 O O . TYR A 1 86 ? 9.568 -10.959 -2.816 1.00 96.50 86 TYR A O 1
ATOM 690 N N . ASN A 1 87 ? 9.297 -10.546 -5.011 1.00 94.12 87 ASN A N 1
ATOM 691 C CA . ASN A 1 87 ? 10.562 -11.127 -5.456 1.00 94.12 87 ASN A CA 1
ATOM 692 C C . ASN A 1 87 ? 11.653 -10.052 -5.564 1.00 94.12 87 ASN A C 1
ATOM 694 O O . ASN A 1 87 ? 11.401 -8.976 -6.098 1.00 94.12 87 ASN A O 1
ATOM 698 N N . TYR A 1 88 ? 12.865 -10.354 -5.104 1.00 89.00 88 TYR A N 1
ATOM 699 C CA . TYR A 1 88 ? 14.023 -9.461 -5.178 1.00 89.00 88 TYR A CA 1
ATOM 700 C C . TYR A 1 88 ? 15.316 -10.240 -5.434 1.00 89.00 88 TYR A C 1
ATOM 702 O O . TYR A 1 88 ? 15.338 -11.459 -5.136 1.00 89.00 88 TYR A O 1
#

Secondary structure (DSSP, 8-state):
--TTSTTTT-----TT-S--HHHHHHHHTS-----EEE-SS--S-GGG-EEEETTEEE--EEEETTTTEEEESSPPPTT--EEEE---

Radius of gyration: 20.49 Å; chains: 1; bounding box: 47×42×41 Å

pLDDT: mean 78.5, std 21.36, range [40.5, 97.56]

Sequence (88 aa):
YINATNYFGGNVVDICSTDWSAGVAQAADQIVPYEWIDLTHVPLDPNWIYVYIDGILNRDWTYDATLNRVEFTVIPAGNSLVEVVYNY